Protein AF-A0A0D7AWN0-F1 (afdb_monomer_li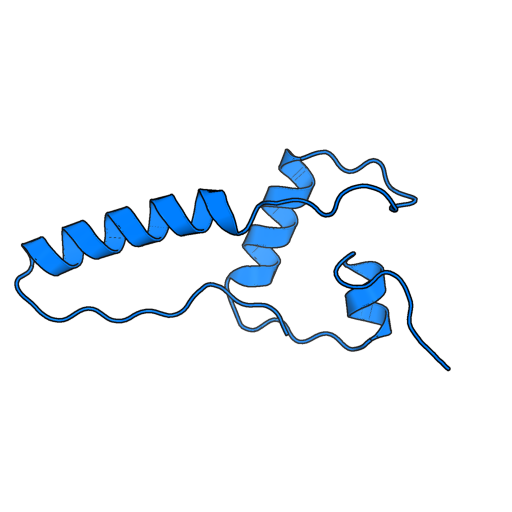te)

Radius of gyration: 15.82 Å; chains: 1; bounding box: 30×25×46 Å

Foldseek 3Di:
DAAQDDDDDDDDPVRVVVVVVVSVVVSLPPQLPPDPDDDPDPDDSVNLSVVSVVCHHGDHDDDPVRCCVNVNDVDDDD

Sequence (78 aa):
MIHQPLGSVHGQAADTAIHARLRVRDTASETNAAPEEDAEFIETEEDAKTRFEVALERDNFMNAEEARAFGIVDRTRA

Secondary structure (DSSP, 8-state):
-B-PPP----S-HHHHHHHHHHHHHHHHHHTT-PPPS--SS---HHHHHHHHHHHHSS-B---HHHHHHHTS-S----

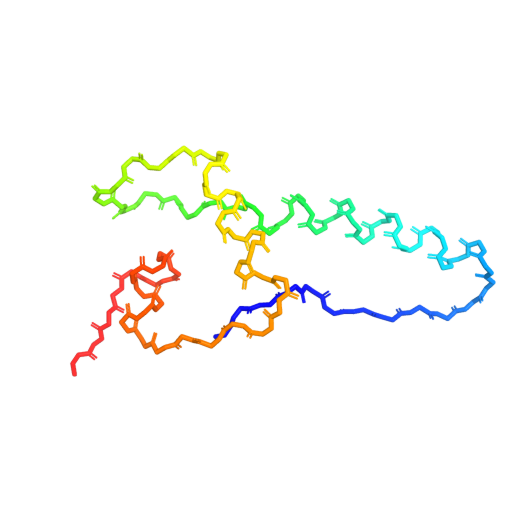pLDDT: mean 81.93, std 14.56, range [48.41, 97.75]

Structure (mmCIF, N/CA/C/O backbone):
data_AF-A0A0D7AWN0-F1
#
_entry.id   AF-A0A0D7AWN0-F1
#
loop_
_atom_site.group_PDB
_atom_site.id
_atom_site.type_symbol
_atom_site.label_atom_id
_atom_site.label_alt_id
_atom_site.label_comp_id
_atom_site.label_asym_id
_atom_site.label_entity_id
_atom_site.label_seq_id
_atom_site.pdbx_PDB_ins_code
_atom_site.Cartn_x
_atom_site.Cartn_y
_atom_site.Cartn_z
_atom_site.occupancy
_atom_site.B_iso_or_equiv
_atom_site.auth_seq_id
_atom_site.auth_comp_id
_atom_site.auth_asym_id
_atom_site.auth_atom_id
_atom_site.pdbx_PDB_model_num
ATOM 1 N N . MET A 1 1 ? -6.131 -6.549 6.264 1.00 92.88 1 MET A N 1
ATOM 2 C CA . MET A 1 1 ? -4.771 -6.598 5.697 1.00 92.88 1 MET A CA 1
ATOM 3 C C . MET A 1 1 ? -4.699 -5.515 4.645 1.00 92.88 1 MET A C 1
ATOM 5 O O . MET A 1 1 ? -5.649 -5.403 3.876 1.00 92.88 1 MET A O 1
ATOM 9 N N . ILE A 1 2 ? -3.643 -4.710 4.671 1.00 93.12 2 ILE A N 1
ATOM 10 C CA . ILE A 1 2 ? -3.353 -3.698 3.650 1.00 93.12 2 ILE A CA 1
ATOM 11 C C . ILE A 1 2 ? -1.990 -4.009 3.027 1.00 93.12 2 ILE A C 1
ATOM 13 O O . ILE A 1 2 ? -1.122 -4.551 3.710 1.00 93.12 2 ILE A O 1
ATOM 17 N N . HIS A 1 3 ? -1.827 -3.718 1.737 1.00 93.12 3 HIS A N 1
ATOM 18 C CA . HIS A 1 3 ? -0.579 -3.928 1.007 1.00 93.12 3 HIS A CA 1
ATOM 19 C C . HIS A 1 3 ? -0.535 -3.065 -0.256 1.00 93.12 3 HIS A C 1
ATOM 21 O O . HIS A 1 3 ? -1.564 -2.601 -0.755 1.00 93.12 3 HIS A O 1
ATOM 27 N N . GLN A 1 4 ? 0.663 -2.898 -0.804 1.00 90.00 4 GLN A N 1
ATOM 28 C CA . GLN A 1 4 ? 0.896 -2.205 -2.055 1.00 90.00 4 GLN A CA 1
ATOM 29 C C . GLN A 1 4 ? 0.187 -2.935 -3.200 1.00 90.00 4 GLN A C 1
ATOM 31 O O . GLN A 1 4 ? 0.190 -4.170 -3.252 1.00 90.00 4 GLN A O 1
ATOM 36 N N . PRO A 1 5 ? -0.377 -2.213 -4.172 1.00 87.56 5 PRO A N 1
ATOM 37 C CA . PRO A 1 5 ? -0.984 -2.837 -5.331 1.00 87.56 5 PRO A CA 1
ATOM 38 C C . PRO A 1 5 ? -0.026 -3.820 -6.037 1.00 87.56 5 PRO A C 1
ATOM 40 O O . PRO A 1 5 ? 1.092 -3.473 -6.422 1.00 87.56 5 PRO A O 1
ATOM 43 N N . LEU A 1 6 ? -0.499 -5.025 -6.367 1.00 88.75 6 LEU A N 1
ATOM 44 C CA . LEU A 1 6 ? 0.270 -6.024 -7.130 1.00 88.75 6 LEU A CA 1
ATOM 45 C C . LEU A 1 6 ? 0.048 -5.901 -8.642 1.00 88.75 6 LEU A C 1
ATOM 47 O O . LEU A 1 6 ? -1.053 -5.586 -9.090 1.00 88.75 6 LEU A O 1
ATOM 51 N N . GLY A 1 7 ? 1.090 -6.142 -9.438 1.00 87.81 7 GLY A N 1
ATOM 52 C CA . GLY A 1 7 ? 1.008 -6.058 -10.895 1.00 87.81 7 GLY A CA 1
ATOM 53 C C . GLY A 1 7 ? 2.105 -6.855 -11.593 1.00 87.81 7 GLY A C 1
ATOM 54 O O . GLY A 1 7 ? 3.173 -7.088 -11.035 1.00 87.81 7 GLY A O 1
ATOM 55 N N . SER A 1 8 ? 1.830 -7.263 -12.828 1.00 89.56 8 SER A N 1
ATOM 56 C CA . SER A 1 8 ? 2.803 -7.891 -13.722 1.00 89.56 8 SER A CA 1
ATOM 57 C C . SER A 1 8 ? 2.742 -7.218 -15.089 1.00 89.56 8 SER A C 1
ATOM 59 O O . SER A 1 8 ? 1.743 -6.587 -15.433 1.00 89.56 8 SER A O 1
ATOM 61 N N . VAL A 1 9 ? 3.819 -7.333 -15.857 1.00 93.25 9 VAL A N 1
ATOM 62 C CA . VAL A 1 9 ? 3.903 -6.817 -17.222 1.00 93.25 9 VAL A CA 1
ATOM 63 C C . VAL A 1 9 ? 4.647 -7.824 -18.086 1.00 93.25 9 VAL A C 1
ATOM 65 O O . VAL A 1 9 ? 5.558 -8.508 -17.619 1.00 93.25 9 VAL A O 1
ATOM 68 N N . HIS A 1 10 ? 4.249 -7.921 -19.348 1.00 92.81 10 HIS A N 1
ATOM 69 C CA . HIS A 1 10 ? 4.907 -8.745 -20.347 1.00 92.81 10 HIS A CA 1
ATOM 70 C C . HIS A 1 10 ? 5.025 -7.950 -21.646 1.00 92.81 10 HIS A C 1
ATOM 72 O O . HIS A 1 10 ? 4.050 -7.335 -22.071 1.00 92.81 10 HIS A O 1
ATOM 78 N N . GLY A 1 11 ? 6.201 -7.960 -22.269 1.00 94.50 11 GLY A N 1
ATOM 79 C CA . GLY A 1 11 ? 6.453 -7.197 -23.487 1.00 94.50 11 GLY A CA 1
ATOM 80 C C . GLY A 1 11 ? 7.924 -6.846 -23.663 1.00 94.50 11 GLY A C 1
ATOM 81 O O . GLY A 1 11 ? 8.809 -7.439 -23.040 1.00 94.50 11 GLY A O 1
ATOM 82 N N . GLN A 1 12 ? 8.185 -5.877 -24.534 1.00 97.75 12 GLN A N 1
ATOM 83 C CA . GLN A 1 12 ? 9.520 -5.338 -24.743 1.00 97.75 12 GLN A CA 1
ATOM 84 C C . GLN A 1 12 ? 10.000 -4.580 -23.500 1.00 97.75 12 GLN A C 1
ATOM 86 O O . GLN A 1 12 ? 9.219 -4.163 -22.645 1.00 97.75 12 GLN A O 1
ATOM 91 N N . ALA A 1 13 ? 11.307 -4.321 -23.428 1.00 96.00 13 ALA A N 1
ATOM 92 C CA . ALA A 1 13 ? 11.881 -3.519 -22.348 1.00 96.00 13 ALA A CA 1
ATOM 93 C C . ALA A 1 13 ? 11.210 -2.135 -22.216 1.00 96.00 13 ALA A C 1
ATOM 95 O O . ALA A 1 13 ? 11.047 -1.633 -21.105 1.00 96.00 13 ALA A O 1
ATOM 96 N N . ALA A 1 14 ? 10.784 -1.544 -23.339 1.00 96.25 14 ALA A N 1
ATOM 97 C CA . ALA A 1 14 ? 10.055 -0.279 -23.356 1.00 96.25 14 ALA A CA 1
ATOM 98 C C . ALA A 1 14 ? 8.688 -0.382 -22.658 1.00 96.25 14 ALA A C 1
ATOM 100 O O . ALA A 1 14 ? 8.349 0.497 -21.867 1.00 96.25 14 ALA A O 1
ATOM 101 N N . ASP A 1 15 ? 7.949 -1.471 -22.878 1.00 95.12 15 ASP A N 1
ATOM 102 C CA . ASP A 1 15 ? 6.636 -1.697 -22.264 1.00 95.12 15 ASP A CA 1
ATOM 103 C C . ASP A 1 15 ? 6.762 -1.830 -20.744 1.00 95.12 15 ASP A C 1
ATOM 105 O O . ASP A 1 15 ? 6.036 -1.177 -19.993 1.00 95.12 15 ASP A O 1
ATOM 109 N N . THR A 1 16 ? 7.754 -2.597 -20.277 1.00 92.69 16 THR A N 1
ATOM 110 C CA . THR A 1 16 ? 8.069 -2.720 -18.846 1.00 92.69 16 THR A CA 1
ATOM 111 C C . THR A 1 16 ? 8.396 -1.363 -18.225 1.00 92.69 16 THR A C 1
ATOM 113 O O . THR A 1 16 ? 7.902 -1.047 -17.143 1.00 92.69 16 THR A O 1
ATOM 116 N N . ALA A 1 17 ? 9.192 -0.533 -18.906 1.00 92.88 17 ALA A N 1
ATOM 117 C CA . ALA A 1 17 ? 9.569 0.788 -18.408 1.00 92.88 17 ALA A CA 1
ATOM 118 C C . ALA A 1 17 ? 8.373 1.754 -18.335 1.00 92.88 17 ALA A C 1
ATOM 120 O O . ALA A 1 17 ? 8.226 2.482 -17.350 1.00 92.88 17 ALA A O 1
ATOM 121 N N . ILE A 1 18 ? 7.505 1.747 -19.352 1.00 93.50 18 ILE A N 1
ATOM 122 C CA . ILE A 1 18 ? 6.285 2.563 -19.377 1.00 93.50 18 ILE A CA 1
ATOM 123 C C . ILE A 1 18 ? 5.349 2.131 -18.245 1.00 93.50 18 ILE A C 1
ATOM 125 O O . ILE A 1 18 ? 4.908 2.974 -17.462 1.00 93.50 18 ILE A O 1
ATOM 129 N N . HIS A 1 19 ? 5.103 0.827 -18.101 1.00 91.50 19 HIS A N 1
ATOM 130 C CA . HIS A 1 19 ? 4.216 0.306 -17.065 1.00 91.50 19 HIS A CA 1
ATOM 131 C C . HIS A 1 19 ? 4.742 0.545 -15.652 1.00 91.50 19 HIS A C 1
ATOM 133 O O . HIS A 1 19 ? 3.966 0.956 -14.794 1.00 91.50 19 HIS A O 1
ATOM 139 N N . ALA A 1 20 ? 6.041 0.362 -15.404 1.00 88.19 20 ALA A N 1
ATOM 140 C CA . ALA A 1 20 ? 6.632 0.666 -14.103 1.00 88.19 20 ALA A CA 1
ATOM 141 C C . ALA A 1 20 ? 6.455 2.149 -13.734 1.00 88.19 20 ALA A C 1
ATOM 143 O O . ALA A 1 20 ? 6.100 2.471 -12.602 1.00 88.19 20 ALA A O 1
ATOM 144 N N . ARG A 1 21 ? 6.636 3.062 -14.698 1.00 87.19 21 ARG A N 1
ATOM 145 C CA . ARG A 1 21 ? 6.450 4.501 -14.466 1.00 87.19 21 ARG A CA 1
ATOM 146 C C . ARG A 1 21 ? 4.994 4.860 -14.164 1.00 87.19 21 ARG A C 1
ATOM 148 O O . ARG A 1 21 ? 4.755 5.658 -13.261 1.00 87.19 21 ARG A O 1
ATOM 155 N N . LEU A 1 22 ? 4.043 4.294 -14.907 1.00 85.94 22 LEU A N 1
ATOM 156 C CA . LEU A 1 22 ? 2.613 4.507 -14.655 1.00 85.94 22 LEU A CA 1
ATOM 157 C C . LEU A 1 22 ? 2.215 3.963 -13.282 1.00 85.94 22 LEU A C 1
ATOM 159 O O . LEU A 1 22 ? 1.600 4.672 -12.499 1.00 85.94 22 LEU A O 1
ATOM 163 N N . ARG A 1 23 ? 2.691 2.761 -12.935 1.00 83.94 23 ARG A N 1
ATOM 164 C CA . ARG A 1 23 ? 2.456 2.127 -11.635 1.00 83.94 23 ARG A CA 1
ATOM 165 C C . ARG A 1 23 ? 2.842 3.033 -10.471 1.00 83.94 23 ARG A C 1
ATOM 167 O O . ARG A 1 23 ? 2.025 3.255 -9.586 1.00 83.94 23 ARG A O 1
ATOM 174 N N . VAL A 1 24 ? 4.071 3.547 -10.473 1.00 78.62 24 VAL A N 1
ATOM 175 C CA . VAL A 1 24 ? 4.574 4.408 -9.391 1.00 78.62 24 VAL A CA 1
ATOM 176 C C . VAL A 1 24 ? 3.741 5.685 -9.284 1.00 78.62 24 VAL A C 1
ATOM 178 O O . VAL A 1 24 ? 3.397 6.101 -8.182 1.00 78.62 24 VAL A O 1
ATOM 181 N N . ARG A 1 25 ? 3.377 6.283 -10.425 1.00 73.25 25 ARG A N 1
ATOM 182 C CA . ARG A 1 25 ? 2.581 7.512 -10.466 1.00 73.25 25 ARG A CA 1
ATOM 183 C C . ARG A 1 25 ? 1.169 7.30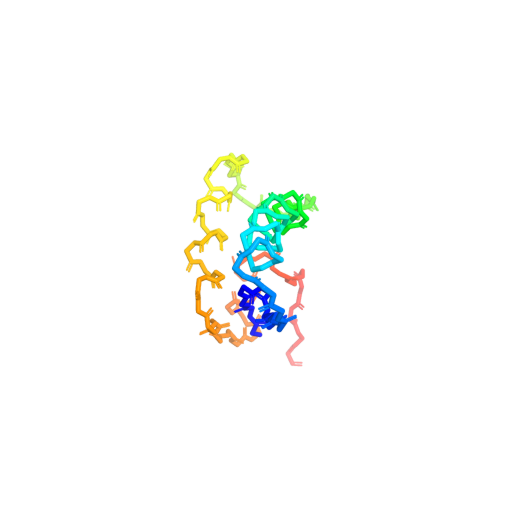6 -9.915 1.00 73.25 25 ARG A C 1
ATOM 185 O O . ARG A 1 25 ? 0.757 8.071 -9.052 1.00 73.25 25 ARG A O 1
ATOM 192 N N . ASP A 1 26 ? 0.461 6.292 -10.404 1.00 71.69 26 ASP A N 1
ATOM 193 C CA . ASP A 1 26 ? -0.950 6.069 -10.077 1.00 71.69 26 ASP A CA 1
ATOM 194 C C . ASP A 1 26 ? -1.109 5.599 -8.620 1.00 71.69 26 ASP A C 1
ATOM 196 O O . ASP A 1 26 ? -1.997 6.054 -7.897 1.00 71.69 26 ASP A O 1
ATOM 200 N N . THR A 1 27 ? -0.174 4.769 -8.138 1.00 66.00 27 THR A N 1
ATOM 201 C CA . THR A 1 27 ? -0.178 4.268 -6.751 1.00 66.00 27 THR A CA 1
ATOM 202 C C . THR A 1 27 ? 0.031 5.397 -5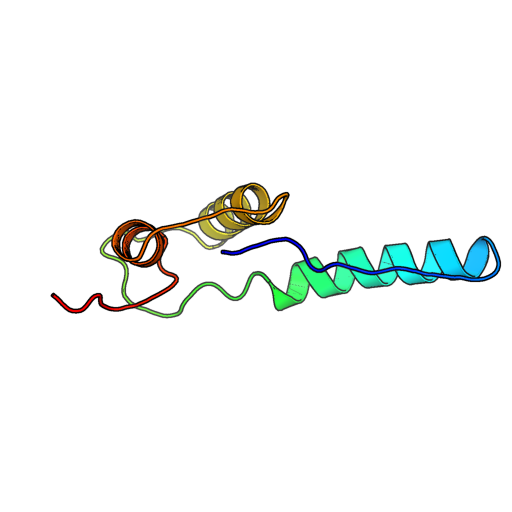.734 1.00 66.00 27 THR A C 1
ATOM 204 O O . THR A 1 27 ? -0.617 5.404 -4.687 1.00 66.00 27 THR A O 1
ATOM 207 N N . ALA A 1 28 ? 0.881 6.382 -6.049 1.00 61.69 28 ALA A N 1
ATOM 208 C CA . ALA A 1 28 ? 1.122 7.538 -5.184 1.00 61.69 28 ALA A CA 1
ATOM 209 C C . ALA A 1 28 ? -0.082 8.497 -5.102 1.00 61.69 28 ALA A C 1
ATOM 211 O O . ALA A 1 28 ? -0.235 9.201 -4.102 1.00 61.69 28 ALA A O 1
ATOM 212 N N . SER A 1 29 ? -0.931 8.542 -6.134 1.00 59.53 29 SER A N 1
ATOM 213 C CA . SER A 1 29 ? -2.116 9.408 -6.164 1.00 59.53 29 SER A CA 1
ATOM 214 C C . SER A 1 29 ? -3.363 8.787 -5.536 1.00 59.53 29 SER A C 1
ATOM 216 O O . SER A 1 29 ? -4.136 9.515 -4.926 1.00 59.53 29 SER A O 1
ATOM 218 N N . GLU A 1 30 ? -3.572 7.473 -5.668 1.00 59.44 30 GLU A N 1
ATOM 219 C CA . GLU A 1 30 ? -4.833 6.834 -5.249 1.00 59.44 30 GLU A CA 1
ATOM 220 C C . GLU A 1 30 ? -4.798 6.264 -3.826 1.00 59.44 30 GLU A C 1
ATOM 222 O O . GLU A 1 30 ? -5.830 6.203 -3.163 1.00 59.44 30 GLU A O 1
ATOM 227 N N . THR A 1 31 ? -3.622 5.878 -3.322 1.00 56.12 31 THR A N 1
ATOM 228 C CA . THR A 1 31 ? -3.514 5.201 -2.014 1.00 56.12 31 THR A CA 1
ATOM 229 C C . THR A 1 31 ? -3.388 6.168 -0.832 1.00 56.12 31 THR A C 1
ATOM 231 O O . THR A 1 31 ? -3.531 5.766 0.317 1.00 56.12 31 THR A O 1
ATOM 234 N N . ASN A 1 32 ? -3.152 7.452 -1.111 1.00 53.22 32 ASN A N 1
ATOM 235 C CA . ASN A 1 32 ? -2.910 8.499 -0.117 1.00 53.22 32 ASN A CA 1
ATOM 236 C C . ASN A 1 32 ? -4.161 9.324 0.230 1.00 53.22 32 ASN A C 1
ATOM 238 O O . ASN A 1 32 ? -4.035 10.405 0.804 1.00 53.22 32 ASN A O 1
ATOM 242 N N . ALA A 1 33 ? -5.358 8.855 -0.132 1.00 54.06 33 ALA A N 1
ATOM 243 C CA . ALA A 1 33 ? -6.595 9.454 0.354 1.00 54.06 33 ALA A CA 1
ATOM 244 C C . ALA A 1 33 ? -6.685 9.199 1.867 1.00 54.06 33 ALA A C 1
ATOM 246 O O . ALA A 1 33 ? -7.106 8.128 2.304 1.00 54.06 33 ALA A O 1
ATOM 247 N N . ALA A 1 34 ? -6.195 10.155 2.658 1.00 53.34 34 ALA A N 1
ATOM 248 C CA . ALA A 1 34 ? -6.284 10.107 4.107 1.00 53.34 34 ALA A CA 1
ATOM 249 C C . ALA A 1 34 ? -7.766 9.999 4.513 1.00 53.34 34 ALA A C 1
ATOM 251 O O . ALA A 1 34 ? -8.602 10.668 3.899 1.00 53.34 34 ALA A O 1
ATOM 252 N N . PRO A 1 35 ? -8.112 9.157 5.502 1.00 52.50 35 PRO A N 1
ATOM 253 C CA . PRO A 1 35 ? -9.478 9.079 5.994 1.00 52.50 35 PRO A CA 1
ATOM 254 C C . PRO A 1 35 ? -9.916 10.456 6.507 1.00 52.50 35 PRO A C 1
ATOM 256 O O . PRO A 1 35 ? -9.257 11.065 7.352 1.00 52.50 35 PRO A O 1
ATOM 259 N N . GLU A 1 36 ? -11.012 10.952 5.938 1.00 54.16 36 GLU A N 1
ATOM 260 C CA . GLU A 1 36 ? -11.67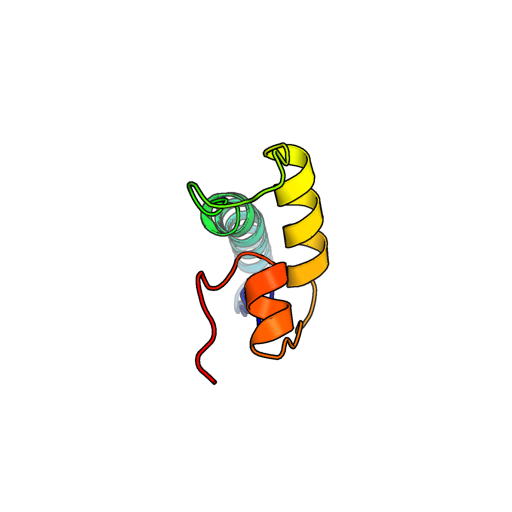2 12.181 6.357 1.00 54.16 36 GLU A CA 1
ATOM 261 C C . GLU A 1 36 ? -12.316 11.940 7.734 1.00 54.16 36 GLU A C 1
ATOM 263 O O . GLU A 1 36 ? -13.177 11.079 7.889 1.00 54.16 36 GLU A O 1
ATOM 268 N N . GLU A 1 37 ? -11.864 12.731 8.710 1.00 52.62 37 GLU A N 1
ATOM 269 C CA . GLU A 1 37 ? -12.598 13.140 9.916 1.00 52.62 37 GLU A CA 1
ATOM 270 C C . GLU A 1 37 ? -13.031 12.025 10.896 1.00 52.62 37 GLU A C 1
ATOM 272 O O . 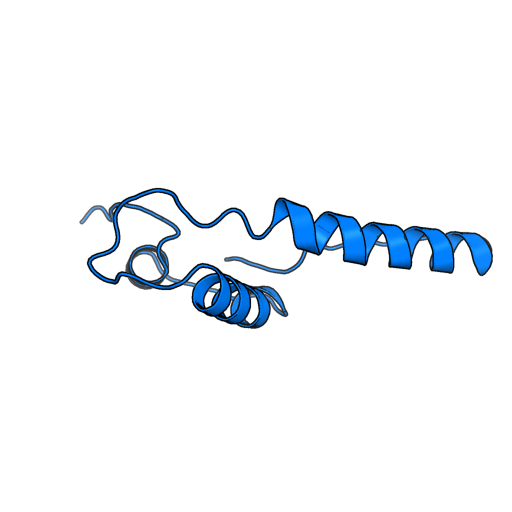GLU A 1 37 ? -14.199 11.664 10.928 1.00 52.62 37 GLU A O 1
ATOM 277 N N . ASP A 1 38 ? -12.126 11.535 11.767 1.00 53.88 38 ASP A N 1
ATOM 278 C CA . ASP A 1 38 ? -12.520 11.106 13.139 1.00 53.88 38 ASP A CA 1
ATOM 279 C C . ASP A 1 38 ? -11.366 10.794 14.129 1.00 53.88 38 ASP A C 1
ATOM 281 O O . ASP A 1 38 ? -11.562 10.132 15.152 1.00 53.88 38 ASP A O 1
ATOM 285 N N . ALA A 1 39 ? -10.138 11.271 13.900 1.00 48.41 39 ALA A N 1
ATOM 286 C CA . ALA A 1 39 ? -9.035 10.970 14.813 1.00 48.41 39 ALA A CA 1
ATOM 287 C C . ALA A 1 39 ? -8.891 12.016 15.934 1.00 48.41 39 ALA A C 1
ATOM 289 O O . ALA A 1 39 ? -8.682 13.201 15.696 1.00 48.41 39 ALA A O 1
ATOM 290 N N . GLU A 1 40 ? -8.845 11.528 17.174 1.00 52.12 40 GLU A N 1
ATOM 291 C CA . GLU A 1 40 ? -8.323 12.184 18.390 1.00 52.12 40 GLU A CA 1
ATOM 292 C C . GLU A 1 40 ? -6.873 12.720 18.231 1.00 52.12 40 GLU A C 1
ATOM 294 O O . GLU A 1 40 ? -6.323 13.365 19.122 1.00 52.12 40 GLU A O 1
ATOM 299 N N . PHE A 1 41 ? -6.264 12.492 17.065 1.00 53.47 41 PHE A N 1
ATOM 300 C CA . PHE A 1 41 ? -4.962 12.965 16.632 1.00 53.47 41 PHE A CA 1
ATOM 301 C C . PHE A 1 41 ? -5.114 13.859 15.401 1.00 53.47 41 PHE A C 1
ATOM 303 O O . PHE A 1 41 ? -5.514 13.406 14.331 1.00 53.47 41 PHE A O 1
ATOM 310 N N . ILE A 1 42 ? -4.721 15.126 15.537 1.00 61.12 42 ILE A N 1
ATOM 311 C CA . ILE A 1 42 ? -4.437 15.981 14.383 1.00 61.12 42 ILE A CA 1
ATOM 312 C C . ILE A 1 42 ? -3.088 15.511 13.821 1.00 61.12 42 ILE A C 1
ATOM 314 O O . ILE A 1 42 ? -2.034 15.986 14.238 1.00 61.12 42 ILE A O 1
ATOM 318 N N . GLU A 1 43 ? -3.118 14.509 12.947 1.00 74.25 43 GLU A N 1
ATOM 319 C CA . GLU A 1 43 ? -1.968 14.086 12.141 1.00 74.25 43 GLU A CA 1
ATOM 320 C C . GLU A 1 43 ? -1.902 14.962 10.880 1.00 74.25 43 GLU A C 1
ATOM 322 O O . GLU A 1 43 ? -2.936 15.338 10.321 1.00 74.25 43 GLU A O 1
ATOM 327 N N . THR A 1 44 ? -0.699 15.334 10.438 1.00 83.56 44 THR A N 1
ATOM 328 C CA . THR A 1 44 ? -0.552 16.061 9.170 1.00 83.56 44 THR A CA 1
ATOM 329 C C . THR A 1 44 ? -0.706 15.106 7.984 1.00 83.56 44 THR A C 1
ATOM 331 O O . THR A 1 44 ? -0.471 13.905 8.102 1.00 83.56 44 THR A O 1
ATOM 334 N N . GLU A 1 45 ? -1.059 15.626 6.805 1.00 78.69 45 GLU A N 1
ATOM 335 C CA . GLU A 1 45 ? -1.143 14.805 5.585 1.00 78.69 45 GLU A CA 1
ATOM 336 C C . GLU A 1 45 ? 0.199 14.116 5.253 1.00 78.69 45 GLU A C 1
ATOM 338 O O . GLU A 1 45 ? 0.221 13.002 4.734 1.00 78.69 45 GLU A O 1
ATOM 343 N N . GLU A 1 46 ? 1.327 14.760 5.568 1.00 82.31 46 GLU A N 1
ATOM 344 C CA . GLU A 1 46 ? 2.675 14.233 5.317 1.00 82.31 46 GLU A CA 1
ATOM 345 C C . GLU A 1 46 ? 3.032 13.076 6.262 1.00 82.31 46 GLU A C 1
ATOM 347 O O . GLU A 1 46 ? 3.558 12.048 5.819 1.00 82.31 46 GLU A O 1
ATOM 352 N N . ASP A 1 47 ? 2.687 13.206 7.544 1.00 83.50 47 ASP A N 1
ATOM 353 C CA . ASP A 1 47 ? 2.866 12.140 8.534 1.00 83.50 47 ASP A CA 1
ATOM 354 C C . ASP A 1 47 ? 1.990 10.929 8.184 1.00 83.50 47 ASP A C 1
ATOM 356 O O . ASP A 1 47 ? 2.479 9.794 8.147 1.00 83.50 47 ASP A O 1
ATOM 360 N N . ALA A 1 48 ? 0.730 11.181 7.806 1.00 82.62 48 ALA A N 1
ATOM 361 C CA . ALA A 1 48 ? -0.191 10.143 7.359 1.00 82.62 48 ALA A CA 1
ATOM 362 C C . ALA A 1 48 ? 0.345 9.423 6.111 1.00 82.62 48 ALA A C 1
ATOM 364 O O . ALA A 1 48 ? 0.405 8.192 6.096 1.00 82.62 48 ALA A O 1
ATOM 365 N N . LYS A 1 49 ? 0.816 10.161 5.093 1.00 84.00 49 LYS A N 1
ATOM 366 C CA . LYS A 1 49 ? 1.462 9.571 3.905 1.00 84.00 49 LYS A CA 1
ATOM 367 C C . LYS A 1 49 ? 2.624 8.667 4.283 1.00 84.00 49 LYS A C 1
ATOM 369 O O . LYS A 1 49 ? 2.660 7.514 3.863 1.00 84.00 49 LYS A O 1
ATOM 374 N N . THR A 1 50 ? 3.531 9.156 5.122 1.00 87.69 50 THR A N 1
ATOM 375 C CA . THR A 1 50 ? 4.711 8.394 5.549 1.00 87.69 50 THR A CA 1
ATOM 376 C C . THR A 1 50 ? 4.309 7.107 6.275 1.00 87.69 50 THR A C 1
ATOM 378 O O . THR A 1 50 ? 4.851 6.030 6.011 1.00 87.69 50 THR A O 1
ATOM 381 N N . ARG A 1 51 ? 3.313 7.182 7.165 1.00 89.12 51 ARG A N 1
ATOM 382 C CA . ARG A 1 51 ? 2.792 6.021 7.896 1.00 89.12 51 ARG A CA 1
ATOM 383 C C . ARG A 1 51 ? 2.152 4.990 6.963 1.00 89.12 51 ARG A C 1
ATOM 385 O O . ARG A 1 51 ? 2.398 3.793 7.133 1.00 89.12 51 ARG A O 1
ATOM 392 N N . PHE A 1 52 ? 1.364 5.427 5.980 1.00 88.62 52 PHE A N 1
ATOM 393 C CA . PHE A 1 52 ? 0.751 4.540 4.988 1.00 88.62 52 PHE A CA 1
ATOM 394 C C . PHE A 1 52 ? 1.786 3.923 4.037 1.00 88.62 52 PHE A C 1
ATOM 396 O O . PHE A 1 52 ? 1.700 2.725 3.777 1.00 88.62 52 PHE A O 1
ATOM 403 N N . GLU A 1 53 ? 2.798 4.668 3.583 1.00 88.19 53 GLU A N 1
ATOM 404 C CA . GLU A 1 53 ? 3.884 4.136 2.742 1.00 88.19 53 GLU A CA 1
ATOM 405 C C . GLU A 1 53 ? 4.597 2.957 3.418 1.00 88.19 53 GLU A C 1
ATOM 407 O O . GLU A 1 53 ? 4.751 1.888 2.824 1.00 88.19 53 GLU A O 1
ATOM 412 N N . VAL A 1 54 ? 4.955 3.109 4.696 1.00 90.56 54 VAL A N 1
ATOM 413 C CA . VAL A 1 54 ? 5.589 2.033 5.472 1.00 90.56 54 VAL A CA 1
ATOM 414 C C . VAL A 1 54 ? 4.637 0.853 5.667 1.00 90.56 54 VAL A C 1
ATOM 416 O O . VAL A 1 54 ? 5.045 -0.304 5.551 1.00 90.56 54 VAL A O 1
ATOM 419 N N . ALA A 1 55 ? 3.365 1.128 5.959 1.00 90.75 55 ALA A N 1
ATOM 420 C CA . ALA A 1 55 ? 2.381 0.093 6.245 1.00 90.75 55 ALA A CA 1
ATOM 421 C C . ALA A 1 55 ? 1.945 -0.705 5.006 1.00 90.75 55 ALA A C 1
ATOM 423 O O . ALA A 1 55 ? 1.500 -1.838 5.169 1.00 90.75 55 ALA A O 1
ATOM 424 N N . LEU A 1 56 ? 2.053 -0.136 3.802 1.00 91.44 56 LEU A N 1
ATOM 425 C CA . LEU A 1 56 ? 1.651 -0.766 2.543 1.00 91.44 56 LEU A CA 1
ATOM 426 C C . LEU A 1 56 ? 2.801 -1.494 1.836 1.00 91.44 56 LEU A C 1
ATOM 428 O O . LEU A 1 56 ? 2.538 -2.351 1.000 1.00 91.44 56 LEU A O 1
ATOM 432 N N . GLU A 1 57 ? 4.069 -1.215 2.149 1.00 90.38 57 GLU A N 1
ATOM 433 C CA . GLU A 1 57 ? 5.214 -1.806 1.432 1.00 90.38 57 GLU A CA 1
ATOM 434 C C . GLU A 1 57 ? 5.202 -3.349 1.420 1.00 90.38 57 GLU A C 1
ATOM 436 O O . GLU A 1 57 ? 5.702 -3.989 0.494 1.00 90.38 57 GLU A O 1
ATOM 441 N N . ARG A 1 58 ? 4.592 -3.989 2.419 1.00 92.69 58 ARG A N 1
ATOM 442 C CA . ARG A 1 58 ? 4.355 -5.439 2.454 1.00 92.69 58 ARG A CA 1
ATOM 443 C C . ARG A 1 58 ? 2.953 -5.735 2.962 1.00 92.69 58 ARG A C 1
ATOM 445 O O . ARG A 1 58 ? 2.222 -4.832 3.350 1.00 92.69 58 ARG A O 1
ATOM 452 N N . ASP A 1 59 ? 2.606 -7.017 2.978 1.00 96.19 59 ASP A N 1
ATOM 453 C CA . ASP A 1 59 ? 1.385 -7.487 3.618 1.00 96.19 59 ASP A CA 1
ATOM 454 C C . ASP A 1 59 ? 1.411 -7.122 5.104 1.00 96.19 59 ASP A C 1
ATOM 456 O O . ASP A 1 59 ? 2.190 -7.673 5.888 1.00 96.19 59 ASP A O 1
ATOM 460 N N . ASN A 1 60 ? 0.539 -6.197 5.489 1.00 95.94 60 ASN A N 1
ATOM 461 C CA . ASN A 1 60 ? 0.378 -5.766 6.864 1.00 95.94 60 ASN A CA 1
ATOM 462 C C . ASN A 1 60 ? -0.961 -6.270 7.408 1.00 95.94 60 ASN A C 1
ATOM 464 O O . ASN A 1 60 ? -2.047 -5.833 7.000 1.00 95.94 60 ASN A O 1
ATOM 468 N N . PHE A 1 61 ? -0.883 -7.256 8.299 1.00 96.75 61 PHE A N 1
ATOM 469 C CA . PHE A 1 61 ? -2.037 -7.880 8.931 1.00 96.75 61 PHE A CA 1
ATOM 470 C C . PHE A 1 61 ? -2.378 -7.151 10.225 1.00 96.75 61 PHE A C 1
ATOM 472 O O . PHE A 1 61 ? -1.514 -6.924 11.061 1.00 96.75 61 PHE A O 1
ATOM 479 N N . MET A 1 62 ? -3.660 -6.835 10.384 1.00 94.69 62 MET A N 1
ATOM 480 C CA . MET A 1 62 ? -4.201 -6.165 11.559 1.00 94.69 62 MET A CA 1
ATOM 481 C C . MET A 1 62 ? -5.450 -6.912 12.015 1.00 94.69 62 MET A C 1
ATOM 483 O O . MET A 1 62 ? -6.274 -7.316 11.183 1.00 94.69 62 MET A O 1
ATOM 487 N N . ASN A 1 63 ? -5.594 -7.087 13.323 1.00 95.38 63 ASN A N 1
ATOM 488 C CA . ASN A 1 63 ? -6.854 -7.449 13.954 1.00 95.38 63 ASN A CA 1
ATOM 489 C C . ASN A 1 63 ? -7.817 -6.242 13.973 1.00 95.38 63 ASN A C 1
ATOM 491 O O . ASN A 1 63 ? -7.471 -5.141 13.545 1.00 95.38 63 ASN A O 1
ATOM 495 N N . ALA A 1 64 ? -9.052 -6.445 14.435 1.00 93.81 64 ALA A N 1
ATOM 496 C CA . ALA A 1 64 ? -10.085 -5.410 14.380 1.00 93.81 64 ALA A CA 1
ATOM 497 C C . ALA A 1 64 ? -9.728 -4.147 15.193 1.00 93.81 64 ALA A C 1
ATOM 499 O O . ALA A 1 64 ? -9.981 -3.036 14.733 1.00 93.81 64 ALA A O 1
ATOM 500 N N . GLU A 1 65 ? -9.113 -4.305 16.369 1.00 92.88 65 GLU A N 1
ATOM 501 C CA . GLU A 1 65 ? -8.692 -3.175 17.207 1.00 92.88 65 GLU A CA 1
ATOM 502 C C . GLU A 1 65 ? -7.497 -2.438 16.593 1.00 92.88 65 GLU A C 1
ATOM 504 O O . GLU A 1 65 ? -7.481 -1.211 16.571 1.00 92.88 65 GLU A O 1
ATOM 509 N N . GLU A 1 66 ? -6.534 -3.172 16.030 1.00 92.56 66 GLU A N 1
ATOM 510 C CA . GLU A 1 66 ? -5.393 -2.595 15.307 1.00 92.56 66 GLU A CA 1
ATOM 511 C C . GLU A 1 66 ? -5.850 -1.802 14.077 1.00 92.56 66 GLU A C 1
ATOM 513 O O . GLU A 1 66 ? -5.375 -0.694 13.850 1.00 92.56 66 GLU A O 1
ATOM 518 N N . ALA A 1 67 ? -6.822 -2.318 13.319 1.00 91.31 67 ALA A N 1
ATOM 519 C CA . ALA A 1 67 ? -7.390 -1.618 12.169 1.00 91.31 67 ALA A CA 1
ATOM 520 C C . ALA A 1 67 ? -8.151 -0.345 12.579 1.00 91.31 67 ALA A C 1
ATOM 522 O O . ALA A 1 67 ? -8.092 0.655 11.861 1.00 91.31 67 ALA A O 1
ATOM 523 N N . ARG A 1 68 ? -8.836 -0.361 13.735 1.00 88.56 68 ARG A N 1
ATOM 524 C CA . ARG A 1 68 ? -9.490 0.834 14.293 1.00 88.56 68 ARG A CA 1
ATOM 525 C C . ARG A 1 68 ? -8.457 1.870 14.717 1.00 88.56 68 ARG A C 1
ATOM 527 O O . ARG A 1 68 ? -8.565 3.028 14.341 1.00 88.56 68 ARG A O 1
ATOM 534 N N . ALA A 1 69 ? -7.427 1.443 15.446 1.00 89.06 69 ALA A N 1
ATOM 535 C CA . ALA A 1 69 ? -6.335 2.314 15.874 1.00 89.06 69 ALA A CA 1
ATOM 536 C C . ALA A 1 69 ? -5.547 2.902 14.690 1.00 89.06 69 ALA A C 1
ATOM 538 O O . ALA A 1 69 ? -5.061 4.024 14.780 1.00 89.06 69 ALA A O 1
ATOM 539 N N . PHE A 1 70 ? -5.438 2.174 13.573 1.00 89.00 70 PHE A N 1
ATOM 540 C CA . PHE A 1 70 ? -4.794 2.668 12.353 1.00 89.00 70 PHE A CA 1
ATOM 541 C C . PHE A 1 70 ? -5.644 3.700 11.586 1.00 89.00 70 PHE A C 1
ATOM 543 O O . PHE A 1 70 ? -5.100 4.426 10.749 1.00 89.00 70 PHE A O 1
ATOM 550 N N . GLY A 1 71 ? -6.954 3.768 11.862 1.00 87.44 71 GLY A N 1
ATOM 551 C CA . GLY A 1 71 ? -7.911 4.632 11.162 1.00 87.44 71 GLY A CA 1
ATOM 552 C C . GLY A 1 71 ? -8.505 4.017 9.889 1.00 87.44 71 GLY A C 1
ATOM 553 O O . GLY A 1 71 ? -8.927 4.747 9.002 1.00 87.44 71 GLY A O 1
ATOM 554 N N . ILE A 1 72 ? -8.506 2.683 9.758 1.00 88.00 72 ILE A N 1
ATOM 555 C CA . ILE A 1 72 ? -9.078 1.968 8.593 1.00 88.00 72 ILE A CA 1
ATOM 556 C C . ILE A 1 72 ? -10.574 1.694 8.790 1.00 88.00 72 ILE A C 1
ATOM 558 O O . ILE A 1 72 ? -11.321 1.566 7.822 1.00 88.00 72 ILE A O 1
ATOM 562 N N . VAL A 1 73 ? -11.008 1.545 10.042 1.00 86.62 73 VAL A N 1
ATOM 563 C CA . VAL A 1 73 ? -12.404 1.284 10.408 1.00 86.62 73 VAL A CA 1
ATOM 564 C C . VAL A 1 73 ? -12.808 2.176 11.571 1.00 86.62 73 VAL A C 1
ATOM 566 O O . VAL A 1 73 ? -12.030 2.362 12.502 1.00 86.62 73 VAL A O 1
ATOM 569 N N . ASP A 1 74 ? -14.047 2.655 11.565 1.00 87.12 74 ASP A N 1
ATOM 570 C CA . ASP A 1 74 ? -14.501 3.607 12.586 1.00 87.12 74 ASP A CA 1
ATOM 571 C C . ASP A 1 74 ? -14.799 2.919 13.926 1.00 87.12 74 ASP A C 1
ATOM 573 O O . ASP A 1 74 ? -14.592 3.479 15.003 1.00 87.12 74 ASP A O 1
ATOM 577 N N . ARG A 1 75 ? -15.337 1.687 13.895 1.00 89.06 75 ARG A N 1
ATOM 578 C CA . ARG A 1 75 ? -15.802 0.967 15.096 1.00 89.06 75 ARG A CA 1
ATOM 579 C C . ARG A 1 75 ? -15.637 -0.544 14.977 1.00 89.06 75 ARG A C 1
ATOM 581 O O . ARG A 1 75 ? -15.882 -1.133 13.928 1.00 89.06 75 ARG A O 1
ATOM 588 N N . THR A 1 76 ? -15.324 -1.175 16.104 1.00 86.88 76 THR A N 1
ATOM 589 C CA . THR A 1 76 ? -15.366 -2.629 16.299 1.00 86.88 76 THR A CA 1
ATOM 590 C C . THR A 1 76 ? -16.624 -2.999 17.084 1.00 86.88 76 THR A C 1
ATOM 592 O O . THR A 1 76 ? -17.151 -2.198 17.859 1.00 86.88 76 THR A O 1
ATOM 595 N N . ARG A 1 77 ? -17.172 -4.193 16.847 1.00 83.81 77 ARG A N 1
ATOM 596 C CA . ARG A 1 77 ? -18.290 -4.727 17.640 1.00 83.81 77 ARG A CA 1
ATOM 597 C C . ARG A 1 77 ? -17.756 -5.791 18.592 1.00 83.81 77 ARG A C 1
ATOM 599 O O . ARG A 1 77 ? -16.899 -6.574 18.187 1.00 83.81 77 ARG A O 1
ATOM 606 N N . ALA A 1 78 ? -18.264 -5.769 19.822 1.00 67.44 78 ALA A N 1
ATOM 607 C CA . ALA A 1 78 ? -18.010 -6.778 20.845 1.00 67.44 78 ALA A CA 1
ATOM 608 C C . ALA A 1 78 ? -18.768 -8.080 20.555 1.00 67.44 78 ALA A C 1
ATOM 610 O O . ALA A 1 78 ? -19.881 -7.992 19.980 1.00 67.44 78 ALA A O 1
#

InterPro domains:
  IPR023562 Clp protease proteolytic subunit /Translocation-enhancing protein TepA [PF00574] (1-75)
  IPR029045 ClpP/crotonase-like domain superfamily [SSF52096] (1-75)

Organism: NCBI:txid1314674